Protein AF-A0A4R2MTT4-F1 (afdb_monomer_lite)

Sequence (69 aa):
MRTSNNKDIRAYIHKLIKNKNIQINIKNGKKHAYLLIQKHKIIIPSTPSCKYSYNNFKRDVEKILKIIP

Radius of gyration: 12.04 Å; chains: 1; bounding box: 28×21×36 Å

Secondary structure (DSSP, 8-state):
----THHHHHHHHHHHHH-TTS-EEEEE-SSSEEEEETTEEEEPPS-TTSHHHHHHHHHHHHHHHHH--

Foldseek 3Di:
DCPAPVVVLVVVLVVVVVPPPWDWDWDQDPPFIWIDTPNDTQTDDPHVVDVVVVVVSVVVVVVVVVVPD

pLDDT: mean 76.92, std 12.16, range [37.97, 88.12]

Structure (mmCIF, N/CA/C/O backbone):
data_AF-A0A4R2MTT4-F1
#
_entry.id   AF-A0A4R2MTT4-F1
#
loop_
_atom_site.group_PDB
_atom_site.id
_atom_site.type_symbol
_atom_site.label_atom_id
_atom_site.label_alt_id
_atom_site.label_comp_id
_atom_site.label_asym_id
_atom_site.label_entity_id
_atom_site.label_seq_id
_atom_site.pdbx_PDB_ins_code
_atom_site.Cartn_x
_atom_site.Cartn_y
_atom_site.Cartn_z
_atom_site.occupancy
_atom_site.B_iso_or_equiv
_atom_site.auth_seq_id
_atom_site.auth_comp_id
_atom_site.auth_asym_id
_atom_site.auth_atom_id
_atom_site.pdbx_PDB_model_num
ATOM 1 N N . MET A 1 1 ? 11.217 -3.467 -27.304 1.00 37.97 1 MET A N 1
ATOM 2 C CA . MET A 1 1 ? 10.292 -2.403 -26.852 1.00 37.97 1 MET A CA 1
ATOM 3 C C . MET A 1 1 ? 10.202 -2.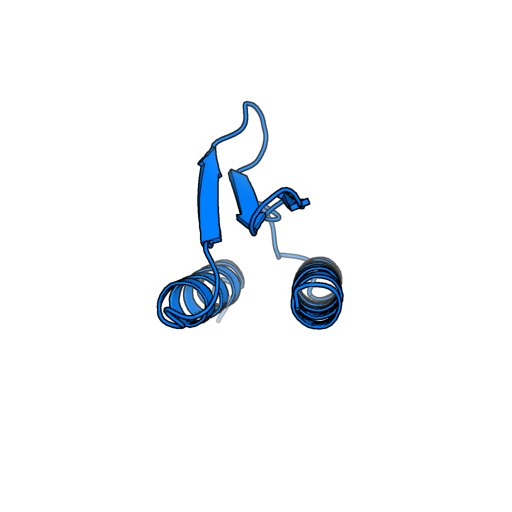453 -25.324 1.00 37.97 1 MET A C 1
ATOM 5 O O . MET A 1 1 ? 9.517 -3.305 -24.781 1.00 37.97 1 MET A O 1
ATOM 9 N N . ARG A 1 2 ? 11.003 -1.647 -24.611 1.00 42.28 2 ARG A N 1
ATOM 10 C CA . ARG A 1 2 ? 11.102 -1.666 -23.135 1.00 42.28 2 ARG A CA 1
ATOM 11 C C . ARG A 1 2 ? 9.965 -0.808 -22.566 1.00 42.28 2 ARG A C 1
ATOM 13 O O . ARG A 1 2 ? 10.157 0.353 -22.212 1.00 42.28 2 ARG A O 1
ATOM 20 N N . THR A 1 3 ? 8.743 -1.332 -22.587 1.00 40.41 3 THR A N 1
ATOM 21 C CA . THR A 1 3 ? 7.592 -0.639 -22.003 1.00 40.41 3 THR A CA 1
ATOM 22 C C . THR A 1 3 ? 7.769 -0.621 -20.495 1.00 40.41 3 THR A C 1
ATOM 24 O O . THR A 1 3 ? 7.734 -1.639 -19.820 1.00 40.41 3 THR A O 1
ATOM 27 N N . SER A 1 4 ? 8.085 0.573 -20.013 1.00 47.62 4 SER A N 1
ATOM 28 C CA . SER A 1 4 ? 8.417 0.917 -18.642 1.00 47.62 4 SER A CA 1
ATOM 29 C C . SER A 1 4 ? 7.422 0.309 -17.644 1.00 47.62 4 SER A C 1
ATOM 31 O O . SER A 1 4 ? 6.319 0.831 -17.506 1.00 47.62 4 SER A O 1
ATOM 33 N N . ASN A 1 5 ? 7.831 -0.740 -16.915 1.00 54.41 5 ASN A N 1
ATOM 34 C CA . ASN A 1 5 ? 7.075 -1.375 -15.816 1.00 54.41 5 ASN A CA 1
ATOM 35 C C . ASN A 1 5 ? 6.582 -0.356 -14.750 1.00 54.41 5 ASN A C 1
ATOM 37 O O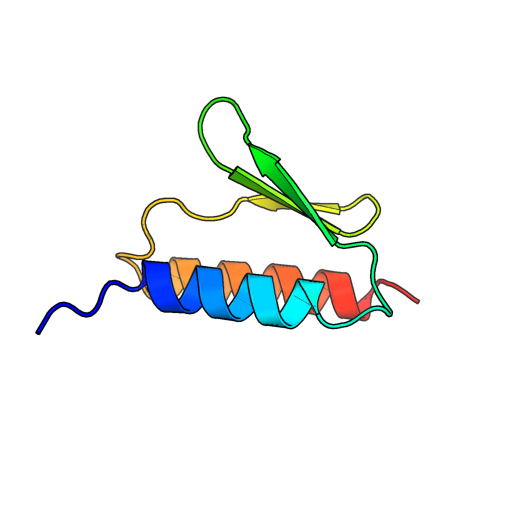 . ASN A 1 5 ? 5.715 -0.651 -13.931 1.00 54.41 5 ASN A O 1
ATOM 41 N N . ASN A 1 6 ? 7.111 0.876 -14.762 1.00 61.41 6 ASN A N 1
ATOM 42 C CA . ASN A 1 6 ? 6.605 2.010 -13.984 1.00 61.41 6 ASN A CA 1
ATOM 43 C C . ASN A 1 6 ? 5.169 2.421 -14.357 1.00 61.41 6 ASN A C 1
ATOM 45 O O . ASN A 1 6 ? 4.444 2.930 -13.498 1.00 61.41 6 ASN A O 1
ATOM 49 N N . LYS A 1 7 ? 4.745 2.222 -15.613 1.00 66.94 7 LYS A N 1
ATOM 50 C CA . LYS A 1 7 ? 3.380 2.529 -16.065 1.00 66.94 7 LYS A CA 1
ATOM 51 C C . LYS A 1 7 ? 2.356 1.613 -15.391 1.00 66.94 7 LYS A C 1
ATOM 53 O O . LYS A 1 7 ? 1.323 2.111 -14.951 1.00 66.94 7 LYS A O 1
ATOM 58 N N . ASP A 1 8 ? 2.677 0.332 -15.217 1.00 72.69 8 ASP A N 1
ATOM 59 C CA . ASP A 1 8 ? 1.780 -0.654 -14.601 1.00 72.69 8 ASP A CA 1
ATOM 60 C C . ASP A 1 8 ? 1.554 -0.400 -13.106 1.00 72.69 8 ASP A C 1
ATOM 62 O O . ASP A 1 8 ? 0.424 -0.483 -12.623 1.00 72.69 8 ASP A O 1
ATOM 66 N N . ILE A 1 9 ? 2.601 -0.009 -12.367 1.00 76.38 9 ILE A N 1
ATOM 67 C CA . ILE A 1 9 ? 2.470 0.393 -10.956 1.00 76.38 9 ILE A CA 1
ATOM 68 C C . ILE A 1 9 ? 1.583 1.624 -10.830 1.00 76.38 9 ILE A C 1
ATOM 70 O O . ILE A 1 9 ? 0.651 1.627 -10.028 1.00 76.38 9 ILE A O 1
ATOM 74 N N . ARG A 1 10 ? 1.847 2.667 -11.623 1.00 79.44 10 ARG A N 1
ATOM 75 C CA . ARG A 1 10 ? 1.047 3.897 -11.575 1.00 79.44 10 ARG A CA 1
ATOM 76 C C . ARG A 1 10 ? -0.413 3.629 -11.931 1.00 79.44 10 ARG A C 1
ATOM 78 O O . ARG A 1 10 ? -1.294 4.092 -11.212 1.00 79.44 10 ARG A O 1
ATOM 85 N N . ALA A 1 11 ? -0.669 2.844 -12.977 1.00 83.00 11 ALA A N 1
ATOM 86 C CA . ALA A 1 11 ? -2.021 2.456 -13.371 1.00 83.00 11 ALA A CA 1
ATOM 87 C C . ALA A 1 11 ? -2.736 1.668 -12.260 1.00 83.00 11 ALA A C 1
ATOM 89 O O . ALA A 1 11 ? -3.892 1.956 -11.945 1.00 83.00 11 ALA A O 1
ATOM 90 N N . TYR A 1 12 ? -2.038 0.726 -11.619 1.00 83.62 12 TYR A N 1
ATOM 91 C CA . TYR A 1 12 ? -2.579 -0.037 -10.495 1.00 83.62 12 TYR A CA 1
ATOM 92 C C . TYR A 1 12 ? -2.914 0.863 -9.297 1.00 83.62 12 TYR A C 1
ATOM 94 O O . TYR A 1 12 ? -4.026 0.801 -8.777 1.00 83.62 12 TYR A O 1
ATOM 102 N N . ILE A 1 13 ? -2.004 1.761 -8.911 1.00 82.19 13 ILE A N 1
ATOM 103 C CA . ILE A 1 13 ? -2.225 2.726 -7.825 1.00 82.19 13 ILE A CA 1
ATOM 104 C C . ILE A 1 13 ? -3.410 3.650 -8.132 1.00 82.19 13 ILE A C 1
ATOM 106 O O . ILE A 1 13 ? -4.264 3.855 -7.274 1.00 82.19 13 ILE A O 1
ATOM 110 N N . HIS A 1 14 ? -3.508 4.175 -9.354 1.00 85.06 14 HIS A N 1
ATOM 111 C CA . HIS A 1 14 ? -4.637 5.017 -9.757 1.00 85.06 14 HIS A CA 1
ATOM 112 C C . HIS A 1 14 ? -5.968 4.262 -9.677 1.00 85.06 14 HIS A C 1
ATOM 114 O O . HIS A 1 14 ? -6.960 4.816 -9.205 1.00 85.06 14 HIS A O 1
ATOM 120 N N . LYS A 1 15 ? -5.995 2.990 -10.094 1.00 85.81 15 LYS A N 1
ATOM 121 C CA . LYS A 1 15 ? -7.191 2.145 -9.980 1.00 85.81 15 LYS A CA 1
ATOM 122 C C . LYS A 1 15 ? -7.596 1.936 -8.519 1.00 85.81 15 LYS A C 1
ATOM 124 O O . LYS A 1 15 ? -8.781 1.996 -8.212 1.00 85.81 15 LYS A O 1
ATOM 129 N N . LEU A 1 16 ? -6.624 1.738 -7.630 1.00 82.25 16 LEU A N 1
ATOM 130 C CA . LEU A 1 16 ? -6.863 1.601 -6.195 1.00 82.25 16 LEU A CA 1
ATOM 131 C C . LEU A 1 16 ? -7.429 2.879 -5.574 1.00 82.25 16 LEU A C 1
ATOM 133 O O . LEU A 1 16 ? -8.418 2.805 -4.860 1.00 82.25 16 LEU A O 1
ATOM 137 N N . ILE A 1 17 ? -6.854 4.044 -5.879 1.00 82.31 17 ILE A N 1
ATOM 138 C CA . ILE A 1 17 ? -7.334 5.336 -5.357 1.00 82.31 17 ILE A CA 1
ATOM 139 C C . ILE A 1 17 ? -8.738 5.661 -5.881 1.00 82.31 17 ILE A C 1
ATOM 141 O O . ILE A 1 17 ? -9.546 6.261 -5.176 1.00 82.31 17 ILE A O 1
ATOM 145 N N . LYS A 1 18 ? -9.059 5.244 -7.113 1.00 82.19 18 LYS A N 1
ATOM 146 C CA . LYS A 1 18 ? -10.400 5.415 -7.688 1.00 82.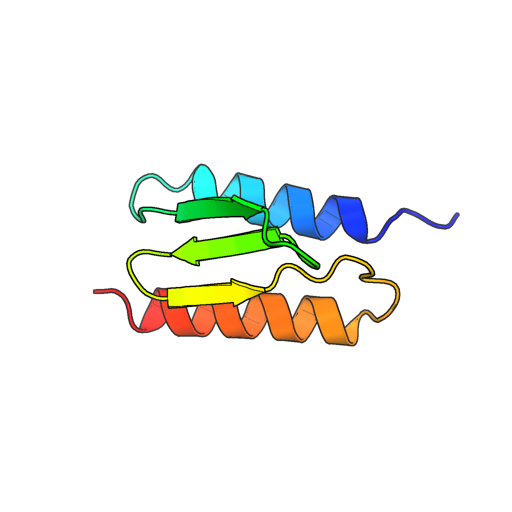19 18 LYS A CA 1
ATOM 147 C C . LYS A 1 18 ? -11.469 4.618 -6.929 1.00 82.19 18 LYS A C 1
ATOM 149 O O . LYS A 1 18 ? -12.634 5.016 -6.942 1.00 82.19 18 LYS A O 1
ATOM 154 N N . ASN A 1 19 ? -11.095 3.531 -6.254 1.00 76.19 19 ASN A N 1
ATOM 155 C CA . ASN A 1 19 ? -12.008 2.808 -5.377 1.00 76.19 19 ASN A CA 1
ATOM 156 C C . ASN A 1 19 ? -12.226 3.618 -4.091 1.00 76.19 19 ASN A C 1
ATOM 158 O O . ASN A 1 19 ? -11.442 3.540 -3.149 1.00 76.19 19 ASN A O 1
ATOM 162 N N . LYS A 1 20 ? -13.325 4.381 -4.047 1.00 66.31 20 LYS A N 1
ATOM 163 C CA . LYS A 1 20 ? -13.682 5.287 -2.938 1.00 66.31 20 LYS A CA 1
ATOM 164 C C . LYS A 1 20 ? -13.889 4.607 -1.576 1.00 66.31 20 LYS A C 1
ATOM 166 O O . LYS A 1 20 ? -13.991 5.304 -0.574 1.00 66.31 20 LYS A O 1
ATOM 171 N N . ASN A 1 21 ? -13.934 3.276 -1.523 1.00 74.25 21 ASN A N 1
ATOM 172 C CA . ASN A 1 21 ? -14.179 2.529 -0.289 1.00 74.25 21 ASN A CA 1
ATOM 173 C C . ASN A 1 21 ? -12.976 2.534 0.665 1.00 74.25 21 ASN A C 1
ATOM 175 O O . ASN A 1 21 ? -13.143 2.256 1.847 1.00 74.25 21 ASN A O 1
ATOM 179 N N . ILE A 1 22 ? -11.766 2.833 0.179 1.00 74.44 22 ILE A N 1
ATOM 180 C CA . ILE A 1 22 ? -10.545 2.743 0.985 1.00 74.44 22 ILE A CA 1
ATOM 181 C C . ILE A 1 22 ? -9.802 4.076 0.936 1.00 74.44 22 ILE A C 1
ATOM 183 O O . ILE A 1 22 ? -9.501 4.604 -0.133 1.00 74.44 22 ILE A O 1
ATOM 187 N N . GLN A 1 23 ? -9.453 4.609 2.108 1.00 80.25 23 GLN A N 1
ATOM 188 C CA . GLN A 1 23 ? -8.591 5.784 2.205 1.00 80.25 23 GLN A CA 1
ATOM 189 C C . GLN A 1 23 ? -7.152 5.406 1.841 1.00 80.25 23 GLN A C 1
ATOM 191 O O . GLN A 1 23 ? -6.402 4.867 2.662 1.00 80.25 23 GLN A O 1
ATOM 196 N N . ILE A 1 24 ? -6.781 5.689 0.593 1.00 84.19 24 ILE A N 1
ATOM 197 C CA . ILE A 1 24 ? -5.446 5.450 0.045 1.00 84.19 24 ILE A CA 1
ATOM 198 C C . ILE A 1 24 ? -4.796 6.793 -0.259 1.00 84.19 24 ILE A C 1
ATOM 200 O O . ILE A 1 24 ? -5.277 7.554 -1.093 1.00 84.19 24 ILE A O 1
ATOM 204 N N . ASN A 1 25 ? -3.669 7.058 0.393 1.00 84.62 25 ASN A N 1
ATOM 205 C CA . ASN A 1 25 ? -2.865 8.252 0.174 1.00 84.62 25 ASN A CA 1
ATOM 206 C C . ASN A 1 25 ? -1.484 7.862 -0.346 1.00 84.62 25 ASN A C 1
ATOM 208 O O . ASN A 1 25 ? -0.880 6.908 0.137 1.00 84.62 25 ASN A O 1
ATOM 212 N N . ILE A 1 26 ? -0.943 8.623 -1.293 1.00 85.50 26 ILE A N 1
ATOM 213 C CA . ILE A 1 26 ? 0.453 8.478 -1.718 1.00 85.50 26 ILE A CA 1
ATOM 214 C C . ILE A 1 26 ? 1.276 9.512 -0.957 1.00 85.50 26 ILE A C 1
ATOM 216 O O . ILE A 1 26 ? 0.918 10.688 -0.924 1.00 85.50 26 ILE A O 1
ATOM 220 N N . LYS A 1 27 ? 2.388 9.091 -0.358 1.00 86.44 27 LYS A N 1
ATOM 221 C CA . LYS A 1 27 ? 3.342 9.994 0.288 1.00 86.44 27 LYS A CA 1
ATOM 222 C C . LYS A 1 27 ? 4.742 9.761 -0.258 1.00 86.44 27 LYS A C 1
ATOM 224 O O . LYS A 1 27 ? 5.167 8.625 -0.456 1.00 86.44 27 LYS A O 1
ATOM 229 N N . ASN A 1 28 ? 5.485 10.844 -0.453 1.00 83.00 28 ASN A N 1
ATOM 230 C CA . ASN A 1 28 ? 6.886 10.768 -0.843 1.00 83.00 28 ASN A CA 1
ATOM 231 C C . ASN A 1 28 ? 7.753 10.673 0.417 1.00 83.00 28 ASN A C 1
ATOM 233 O O . ASN A 1 28 ? 7.714 11.551 1.276 1.00 83.00 28 ASN A O 1
ATOM 237 N N . GLY A 1 29 ? 8.503 9.580 0.557 1.00 79.56 29 GLY A N 1
ATOM 238 C CA . GLY A 1 29 ? 9.559 9.463 1.561 1.00 79.56 29 GLY A CA 1
ATOM 239 C C . GLY A 1 29 ? 10.890 10.012 1.041 1.00 79.56 29 GLY A C 1
ATOM 240 O O . GLY A 1 29 ? 11.027 10.307 -0.142 1.00 79.56 29 GLY A O 1
ATOM 241 N N . LYS A 1 30 ? 11.903 10.089 1.919 1.00 77.25 30 LYS A N 1
ATOM 242 C CA . LYS A 1 30 ? 13.254 10.571 1.561 1.00 77.25 30 LYS A CA 1
ATOM 243 C C . LYS A 1 30 ? 13.925 9.765 0.437 1.00 77.25 30 LYS A C 1
ATOM 245 O O . LYS A 1 30 ? 14.671 10.335 -0.342 1.00 77.25 30 LYS A O 1
ATOM 250 N N . LYS A 1 31 ? 13.696 8.445 0.384 1.00 76.31 31 LYS A N 1
ATOM 251 C CA . LYS A 1 31 ? 14.300 7.534 -0.613 1.00 76.31 31 LYS A CA 1
ATOM 252 C C . LYS A 1 31 ? 13.283 6.976 -1.611 1.00 76.31 31 LYS A C 1
ATOM 254 O O . LYS A 1 31 ? 13.559 6.914 -2.803 1.00 76.31 31 LYS A O 1
ATOM 259 N N . HIS A 1 32 ? 12.105 6.583 -1.127 1.00 78.44 32 HIS A N 1
ATOM 260 C CA . HIS A 1 32 ? 11.049 5.978 -1.938 1.00 78.44 32 HIS A CA 1
ATOM 261 C C . HIS A 1 32 ? 9.691 6.591 -1.602 1.00 78.44 32 HIS A C 1
ATOM 263 O O . HIS A 1 32 ? 9.432 6.959 -0.452 1.00 78.44 32 HIS A O 1
ATOM 2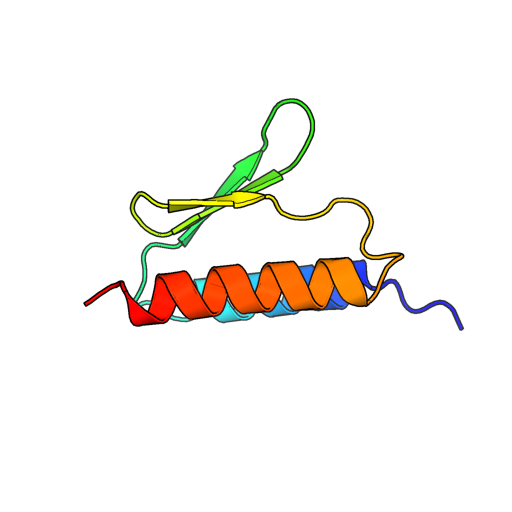69 N N . ALA A 1 33 ? 8.813 6.667 -2.602 1.00 85.25 33 ALA A N 1
ATOM 270 C CA . ALA A 1 33 ? 7.399 6.916 -2.367 1.00 85.25 33 ALA A CA 1
ATOM 271 C C . ALA A 1 33 ? 6.757 5.694 -1.693 1.00 85.25 33 ALA A C 1
ATOM 273 O O . ALA A 1 33 ? 7.238 4.568 -1.827 1.00 85.25 33 ALA A O 1
ATOM 274 N N . TYR A 1 34 ? 5.677 5.906 -0.956 1.00 87.69 34 TYR A N 1
ATOM 275 C CA . TYR A 1 34 ? 4.921 4.846 -0.306 1.00 87.69 34 TYR A CA 1
ATOM 276 C C . TYR A 1 34 ? 3.421 5.128 -0.373 1.00 87.69 34 TYR A C 1
ATOM 278 O O . TYR A 1 34 ? 2.980 6.279 -0.357 1.00 87.69 34 TYR A O 1
ATOM 286 N N . LEU A 1 35 ? 2.636 4.058 -0.445 1.00 87.88 35 LEU A N 1
ATOM 287 C CA . LEU A 1 35 ? 1.203 4.091 -0.208 1.00 87.88 35 LEU A CA 1
ATOM 288 C C . LEU A 1 35 ? 0.945 4.029 1.289 1.00 87.88 35 LEU A C 1
ATOM 290 O O . LEU A 1 35 ? 1.505 3.193 1.995 1.00 87.88 35 LEU A O 1
ATOM 294 N N . LEU A 1 36 ? 0.067 4.898 1.757 1.00 87.25 36 LEU A N 1
ATOM 295 C CA . LEU A 1 36 ? -0.540 4.839 3.068 1.00 87.25 36 LEU A CA 1
ATOM 296 C C . LEU A 1 36 ? -1.997 4.421 2.874 1.00 87.25 36 LEU A C 1
ATOM 298 O O . LEU A 1 36 ? -2.815 5.214 2.411 1.00 87.25 36 LEU A O 1
ATOM 302 N N . ILE A 1 37 ? -2.292 3.169 3.205 1.00 87.00 37 ILE A N 1
ATOM 303 C CA . ILE A 1 37 ? -3.642 2.610 3.180 1.00 87.00 37 ILE A CA 1
ATOM 304 C C . ILE A 1 37 ? -4.118 2.563 4.628 1.00 87.00 37 ILE A C 1
ATOM 306 O O . ILE A 1 37 ? -3.620 1.755 5.414 1.00 87.00 37 ILE A O 1
ATOM 310 N N . GLN A 1 38 ? -5.026 3.466 5.001 1.00 83.25 38 GLN A N 1
ATOM 311 C CA . GLN A 1 38 ? -5.402 3.714 6.399 1.00 83.25 38 GLN A CA 1
ATOM 312 C C . GLN A 1 38 ? -4.168 3.954 7.301 1.00 83.25 38 GLN A C 1
ATOM 314 O O . GLN A 1 38 ? -3.602 5.048 7.296 1.00 83.25 38 GLN A O 1
ATOM 319 N N . LYS A 1 39 ? -3.718 2.936 8.051 1.00 83.38 39 LYS A N 1
ATOM 320 C CA . LYS A 1 39 ? -2.533 2.973 8.932 1.00 83.38 39 LYS A CA 1
ATOM 321 C C . LYS A 1 39 ? -1.344 2.154 8.407 1.00 83.38 39 LYS A C 1
ATOM 323 O O . LYS A 1 39 ? -0.257 2.224 8.979 1.00 83.38 39 LYS A O 1
ATOM 328 N N . HIS A 1 40 ? -1.518 1.412 7.316 1.00 85.06 40 HIS A N 1
ATOM 329 C CA . HIS A 1 40 ? -0.489 0.543 6.753 1.00 85.06 40 HIS A CA 1
ATOM 330 C C . HIS A 1 40 ? 0.320 1.265 5.677 1.00 85.06 40 HIS A C 1
ATOM 332 O O . HIS A 1 40 ? -0.232 1.879 4.763 1.00 85.06 40 HIS A O 1
ATOM 338 N N . LYS A 1 41 ? 1.649 1.178 5.783 1.00 87.69 41 LYS A N 1
ATOM 339 C CA . LYS A 1 41 ? 2.588 1.765 4.823 1.00 87.69 41 LYS A CA 1
ATOM 340 C C . LYS A 1 41 ? 3.132 0.681 3.903 1.00 87.69 41 LYS A C 1
ATOM 342 O O . LYS A 1 41 ? 3.682 -0.303 4.384 1.00 87.69 41 LYS A O 1
ATOM 347 N N . ILE A 1 42 ? 3.036 0.900 2.597 1.00 87.62 42 ILE A N 1
ATOM 348 C CA . ILE A 1 42 ? 3.578 0.006 1.571 1.00 87.62 42 ILE A CA 1
ATOM 349 C C . ILE A 1 42 ? 4.526 0.805 0.690 1.00 87.62 42 ILE A C 1
ATOM 351 O O . ILE A 1 42 ? 4.129 1.793 0.076 1.00 87.62 42 ILE A O 1
ATOM 355 N N . ILE A 1 43 ? 5.783 0.386 0.619 1.00 87.31 43 ILE A N 1
ATOM 356 C CA . ILE A 1 43 ? 6.796 1.067 -0.190 1.00 87.31 43 ILE A CA 1
ATOM 357 C C . ILE A 1 43 ? 6.488 0.840 -1.671 1.00 87.31 43 ILE A C 1
ATOM 359 O O . ILE A 1 43 ? 6.301 -0.293 -2.108 1.00 87.31 43 ILE A O 1
ATOM 363 N N . ILE A 1 44 ? 6.455 1.921 -2.449 1.00 83.62 44 ILE A N 1
ATOM 364 C CA . ILE A 1 44 ? 6.335 1.856 -3.903 1.00 83.62 44 ILE A CA 1
ATOM 365 C C . ILE A 1 44 ? 7.749 1.643 -4.455 1.00 83.62 44 ILE A C 1
ATOM 367 O O . ILE A 1 44 ? 8.614 2.502 -4.256 1.00 83.62 44 ILE A O 1
ATOM 371 N N . PRO A 1 45 ? 8.022 0.523 -5.142 1.00 77.31 45 PRO A N 1
ATOM 372 C CA . PRO A 1 45 ? 9.349 0.280 -5.687 1.00 77.31 45 PRO A CA 1
ATOM 373 C C . PRO A 1 45 ? 9.645 1.277 -6.819 1.00 77.31 45 PRO A C 1
ATOM 375 O O . PRO A 1 45 ? 8.898 1.359 -7.793 1.00 77.31 45 PRO A O 1
ATOM 378 N N . SER A 1 46 ? 10.747 2.028 -6.701 1.00 67.75 46 SER A N 1
ATOM 379 C CA . SER A 1 46 ? 11.177 3.021 -7.706 1.00 67.75 46 SER A CA 1
ATOM 380 C C . SER A 1 46 ? 11.648 2.387 -9.020 1.00 67.75 46 SER A C 1
ATOM 382 O O . SER A 1 46 ? 11.617 3.024 -10.072 1.00 67.75 46 SER A O 1
ATOM 384 N N . THR A 1 47 ? 12.101 1.135 -8.957 1.00 64.75 47 THR A N 1
ATOM 385 C CA . THR A 1 47 ? 12.625 0.362 -10.083 1.00 64.75 47 THR A CA 1
ATOM 386 C C . THR A 1 47 ? 11.915 -0.990 -10.162 1.00 64.75 47 THR A C 1
ATOM 388 O O . THR A 1 47 ? 12.351 -1.981 -9.580 1.00 64.75 47 THR A O 1
ATOM 391 N N . PRO A 1 48 ? 10.818 -1.086 -10.924 1.00 57.91 48 PRO A N 1
ATOM 392 C CA . PRO A 1 48 ? 10.158 -2.351 -11.215 1.00 57.91 48 PRO A CA 1
ATOM 393 C C . PRO A 1 48 ? 10.877 -3.136 -12.315 1.00 57.91 48 PRO A C 1
ATOM 395 O O . PRO A 1 48 ? 10.261 -3.966 -12.980 1.00 57.91 48 PRO A O 1
ATOM 398 N N . SER A 1 49 ? 12.177 -2.900 -12.536 1.00 53.69 49 SER A N 1
ATOM 399 C CA . SER A 1 49 ? 13.004 -3.701 -13.450 1.00 53.69 49 SER A CA 1
ATOM 400 C C . SER A 1 49 ? 12.937 -5.195 -13.114 1.00 53.69 49 SER A C 1
ATOM 402 O O . SER A 1 49 ? 13.115 -6.026 -14.000 1.00 53.69 49 SER A O 1
ATOM 404 N N . CYS A 1 50 ? 12.570 -5.536 -11.876 1.00 64.81 50 CYS A N 1
ATOM 405 C CA . CYS A 1 50 ? 12.244 -6.885 -11.450 1.00 64.81 50 CYS A CA 1
ATOM 406 C C . CYS A 1 50 ? 10.719 -7.077 -11.384 1.00 64.81 50 CYS A C 1
ATOM 408 O O . CYS A 1 50 ? 10.053 -6.552 -10.490 1.00 64.81 50 CYS A O 1
ATOM 410 N N . LYS A 1 51 ? 10.163 -7.908 -12.279 1.00 68.50 51 LYS A N 1
ATOM 411 C CA . LYS A 1 51 ? 8.766 -8.405 -12.228 1.00 68.50 51 LYS A CA 1
ATOM 412 C C . LYS A 1 51 ? 8.379 -8.911 -10.827 1.00 68.50 51 LYS A C 1
ATOM 414 O O . LYS A 1 51 ? 7.246 -8.746 -10.385 1.00 68.50 51 LYS A O 1
ATOM 419 N N . TYR A 1 52 ? 9.349 -9.477 -10.111 1.00 75.50 52 TYR A N 1
ATOM 420 C CA . TYR A 1 52 ? 9.213 -9.930 -8.730 1.00 75.50 52 TYR A CA 1
ATOM 421 C C . TYR A 1 52 ? 8.830 -8.804 -7.755 1.00 75.50 52 TYR A C 1
ATOM 423 O O . TYR A 1 52 ? 7.914 -8.971 -6.954 1.00 75.50 52 TYR A O 1
ATOM 431 N N . SER A 1 53 ? 9.457 -7.628 -7.864 1.00 74.25 53 SER A N 1
ATOM 432 C CA . SER A 1 53 ? 9.169 -6.477 -6.999 1.00 74.25 53 SER A CA 1
ATOM 433 C C . SER A 1 53 ? 7.746 -5.955 -7.194 1.00 74.25 53 SER A C 1
ATOM 435 O O . SER A 1 53 ? 7.088 -5.599 -6.220 1.00 74.25 53 SER A O 1
ATOM 437 N N . TYR A 1 54 ? 7.242 -5.966 -8.434 1.00 78.31 54 TYR A N 1
ATOM 438 C CA . TYR A 1 54 ? 5.846 -5.625 -8.714 1.00 78.31 54 TYR A CA 1
ATOM 439 C C . TYR A 1 54 ? 4.871 -6.637 -8.101 1.00 78.31 54 TYR A C 1
ATOM 441 O O . TYR A 1 54 ? 3.901 -6.250 -7.451 1.00 78.31 54 TYR A O 1
ATOM 449 N N . ASN A 1 55 ? 5.145 -7.933 -8.266 1.00 82.50 55 ASN A N 1
ATOM 450 C CA . ASN A 1 55 ? 4.293 -8.989 -7.720 1.00 82.50 55 ASN A CA 1
ATOM 451 C C . ASN A 1 55 ? 4.241 -8.960 -6.187 1.00 82.50 55 ASN A C 1
ATOM 453 O O . ASN A 1 55 ? 3.164 -9.144 -5.618 1.0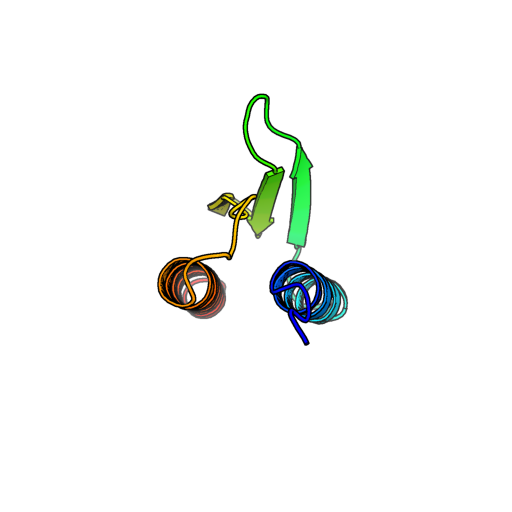0 82.50 55 ASN A O 1
ATOM 457 N N . ASN A 1 56 ? 5.371 -8.700 -5.524 1.00 83.31 56 ASN A N 1
ATOM 458 C CA . ASN A 1 56 ? 5.407 -8.544 -4.071 1.00 83.31 56 ASN A CA 1
ATOM 459 C C . ASN A 1 56 ? 4.602 -7.324 -3.629 1.00 83.31 56 ASN A C 1
ATOM 461 O O . ASN A 1 56 ? 3.707 -7.468 -2.803 1.00 83.31 56 ASN A O 1
ATOM 465 N N . PHE A 1 57 ? 4.819 -6.168 -4.264 1.00 84.75 57 PHE A N 1
ATOM 466 C CA . PHE A 1 57 ? 4.041 -4.962 -3.988 1.00 84.75 57 PHE A CA 1
ATOM 467 C C . PHE A 1 57 ? 2.531 -5.204 -4.122 1.00 84.75 57 PHE A C 1
ATOM 469 O O . PHE A 1 57 ? 1.762 -4.855 -3.228 1.00 84.75 57 PHE A O 1
ATOM 476 N N . LYS A 1 58 ? 2.096 -5.851 -5.211 1.00 85.56 58 LYS A N 1
ATOM 477 C CA . LYS A 1 58 ? 0.684 -6.182 -5.423 1.00 85.56 58 LYS A CA 1
ATOM 478 C C . LYS A 1 58 ? 0.142 -7.094 -4.316 1.00 85.56 58 LYS A C 1
ATOM 480 O O . LYS A 1 58 ? -0.926 -6.811 -3.780 1.00 85.56 58 LYS A O 1
ATOM 485 N N . ARG A 1 59 ? 0.886 -8.142 -3.945 1.00 87.69 59 ARG A N 1
ATOM 486 C CA . ARG A 1 59 ? 0.515 -9.063 -2.858 1.00 87.69 59 ARG A CA 1
ATOM 487 C C . ARG A 1 59 ? 0.395 -8.359 -1.508 1.00 87.69 59 ARG A C 1
ATOM 489 O O . ARG A 1 59 ? -0.548 -8.646 -0.777 1.00 87.69 59 ARG A O 1
ATOM 496 N N . ASP A 1 60 ? 1.318 -7.461 -1.174 1.00 87.31 60 ASP A N 1
ATOM 497 C CA . ASP A 1 60 ? 1.269 -6.700 0.081 1.00 87.31 60 ASP A CA 1
ATOM 498 C C . ASP A 1 60 ? 0.047 -5.782 0.132 1.00 87.31 60 ASP A C 1
ATOM 500 O O . ASP A 1 60 ? -0.654 -5.738 1.145 1.00 87.31 60 ASP A O 1
ATOM 504 N N . VAL A 1 61 ? -0.266 -5.116 -0.984 1.00 86.56 61 VAL A N 1
ATOM 505 C CA . VAL A 1 61 ? -1.486 -4.312 -1.104 1.00 86.56 61 VAL A CA 1
ATOM 506 C C . VAL A 1 61 ? -2.724 -5.182 -0.901 1.00 86.56 61 VAL A C 1
ATOM 508 O O . VAL A 1 61 ? -3.553 -4.861 -0.059 1.00 86.56 61 VAL A O 1
ATOM 511 N N . GLU A 1 62 ? -2.846 -6.298 -1.620 1.00 87.31 62 GLU A N 1
ATOM 512 C CA . GLU A 1 62 ? -4.008 -7.192 -1.517 1.00 87.31 62 GLU A CA 1
ATOM 513 C C . GLU A 1 62 ? -4.183 -7.779 -0.110 1.00 87.31 62 GLU A C 1
ATOM 515 O O . GLU A 1 62 ? -5.312 -7.892 0.364 1.00 87.31 62 GLU A O 1
ATOM 520 N N . LYS A 1 63 ? -3.090 -8.121 0.583 1.00 88.12 63 LYS A N 1
ATOM 521 C CA . LYS A 1 63 ? -3.146 -8.564 1.984 1.00 88.12 63 LYS A CA 1
ATOM 522 C C . LYS A 1 63 ? -3.742 -7.489 2.882 1.00 88.12 63 LYS A C 1
ATOM 524 O O . LYS A 1 63 ? -4.635 -7.789 3.664 1.00 88.12 63 LYS A O 1
ATOM 529 N N . ILE A 1 64 ? -3.279 -6.249 2.748 1.00 85.56 64 ILE A N 1
ATOM 530 C CA . ILE A 1 64 ? -3.795 -5.130 3.539 1.00 85.56 64 ILE A CA 1
ATOM 531 C C . ILE A 1 64 ? -5.269 -4.884 3.217 1.00 85.56 64 ILE A C 1
ATOM 533 O O . ILE A 1 64 ? -6.067 -4.746 4.135 1.00 85.56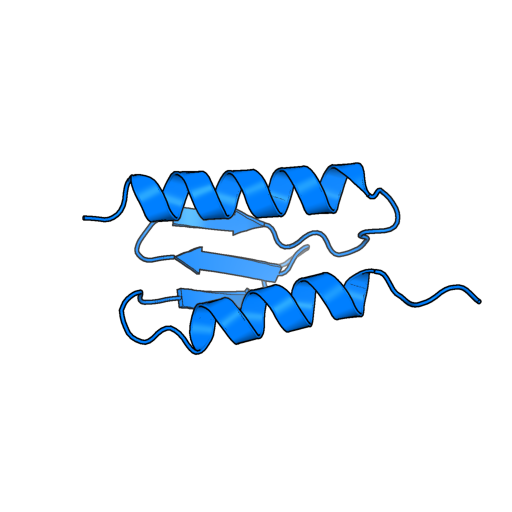 64 ILE A O 1
ATOM 537 N N . LEU A 1 65 ? -5.659 -4.927 1.942 1.00 82.75 65 LEU A N 1
ATOM 538 C CA . LEU A 1 65 ? -7.060 -4.766 1.547 1.00 82.75 65 LEU A CA 1
ATOM 539 C C . LEU A 1 65 ? -7.987 -5.863 2.086 1.00 82.75 65 LEU A C 1
ATOM 541 O O . LEU A 1 65 ? -9.160 -5.588 2.282 1.00 82.75 65 LEU A O 1
ATOM 545 N N . LYS A 1 66 ? -7.486 -7.081 2.324 1.00 83.94 66 LYS A N 1
ATOM 546 C CA . LYS A 1 66 ? -8.259 -8.163 2.959 1.00 83.94 66 LYS A CA 1
ATOM 547 C C . LYS A 1 66 ? -8.382 -8.020 4.476 1.00 83.94 66 LYS A C 1
ATOM 549 O O . LYS A 1 66 ? -9.293 -8.594 5.056 1.00 83.94 66 LYS A O 1
ATOM 554 N N . ILE A 1 67 ? -7.424 -7.347 5.114 1.00 80.69 67 ILE A N 1
ATOM 555 C CA . ILE A 1 67 ? -7.413 -7.116 6.567 1.00 80.69 67 ILE A CA 1
ATOM 556 C C . ILE A 1 67 ? -8.308 -5.930 6.925 1.00 80.69 67 ILE A C 1
ATOM 558 O O . ILE A 1 67 ? -8.868 -5.886 8.017 1.00 80.69 67 ILE A O 1
ATOM 562 N N . ILE A 1 68 ? -8.411 -4.959 6.018 1.00 71.94 68 ILE A N 1
ATOM 563 C CA . ILE A 1 68 ? -9.263 -3.793 6.198 1.00 71.94 68 ILE A CA 1
ATOM 564 C C . ILE A 1 68 ? -10.734 -4.243 6.132 1.00 71.94 68 ILE A C 1
ATOM 566 O O . ILE A 1 68 ? -11.117 -4.822 5.115 1.00 71.94 68 ILE A O 1
ATOM 570 N N . PRO A 1 69 ? -11.522 -4.008 7.198 1.00 60.88 69 PRO A N 1
ATOM 571 C CA . PRO A 1 69 ? -12.934 -4.380 7.261 1.00 60.88 69 PRO A CA 1
ATOM 572 C C . PRO A 1 69 ? -13.818 -3.529 6.342 1.00 60.88 69 PRO A C 1
ATOM 574 O O . PRO A 1 69 ? -13.431 -2.375 6.029 1.00 60.88 69 PRO A O 1
#

Organism: NCBI:txid109472